Protein AF-A0A485BW41-F1 (afdb_monomer)

Organism: Kluyvera cryocrescens (NCBI:txid580)

InterPro domains:
  IPR001509 NAD-dependent epimerase/dehydratase [PF01370] (5-79)
  IPR036291 NAD(P)-binding domain superfamily [SSF51735] (3-77)

Solvent-accessible surface area (backbone atoms only — not comparable to full-atom values): 6320 Å² total; per-residue (Å²): 132,80,66,82,81,78,53,82,83,53,68,86,75,64,85,69,58,79,94,49,32,74,61,50,52,55,53,50,52,51,50,52,48,34,55,49,45,24,72,76,66,77,47,91,62,85,84,84,86,79,77,93,82,84,62,92,92,55,51,64,44,92,88,70,36,57,72,66,44,37,49,54,46,53,55,51,51,53,51,53,54,54,50,57,65,59,64,68,66,75,78,76,77,81,89,123

Foldseek 3Di:
DADPVHDPVSVPVDDDDPVCVVVSVVVVVVVVVQVVCCVPVVDDDDDDDDDDDDDPPFDLDCPDGDPVSNVVNVVVVVVVVVVVVVVVVVPPPPPD

Secondary structure (DSSP, 8-state):
-PPSS--GGGTTSSPPPTTTHHHHHHHHHHHHHHHHHHHHH-------------STT----TTS--HHHHHHHHHHHHHHHHHHHHHTTTTSSS--

Mean predicted aligned error: 10.01 Å

Structur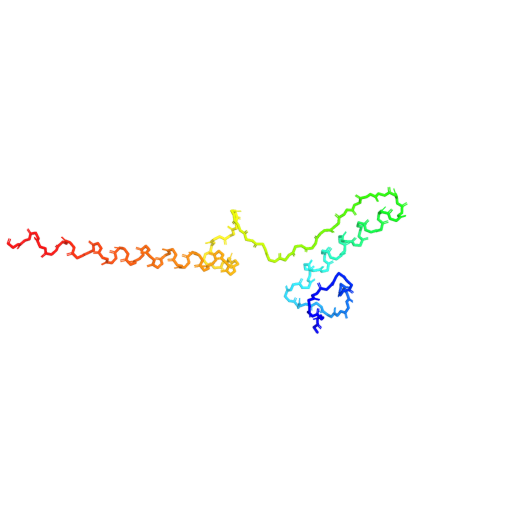e (mmCIF, N/CA/C/O backbone):
data_AF-A0A485BW41-F1
#
_entry.id   AF-A0A485BW41-F1
#
loop_
_atom_site.group_PDB
_atom_site.id
_atom_site.type_symbol
_atom_site.label_atom_id
_atom_site.label_alt_id
_atom_site.label_comp_id
_atom_site.label_asym_id
_atom_site.label_entity_id
_atom_site.label_seq_id
_atom_site.pdbx_PDB_ins_code
_atom_site.Cartn_x
_atom_site.Cartn_y
_atom_site.Cartn_z
_atom_site.occupancy
_atom_site.B_iso_or_equiv
_atom_site.auth_seq_id
_atom_site.auth_comp_id
_atom_site.auth_asym_id
_atom_site.auth_atom_id
_atom_site.pdbx_PDB_model_num
ATOM 1 N N . MET A 1 1 ? 12.654 -4.510 10.027 1.00 68.69 1 MET A N 1
ATOM 2 C CA . MET A 1 1 ? 11.890 -4.833 8.802 1.00 68.69 1 MET A CA 1
ATOM 3 C C . MET A 1 1 ? 10.907 -5.932 9.165 1.00 68.69 1 MET A C 1
ATOM 5 O O . MET A 1 1 ? 11.250 -6.722 10.036 1.00 68.69 1 MET A O 1
ATOM 9 N N . ALA A 1 2 ? 9.706 -5.936 8.583 1.00 80.69 2 ALA A N 1
ATOM 10 C CA . ALA A 1 2 ? 8.697 -6.961 8.862 1.00 80.69 2 ALA A CA 1
ATOM 11 C C . ALA A 1 2 ? 9.173 -8.350 8.407 1.00 80.69 2 ALA A C 1
ATOM 13 O O . ALA A 1 2 ? 9.944 -8.452 7.443 1.00 80.69 2 ALA A O 1
ATOM 14 N N . ASN A 1 3 ? 8.713 -9.402 9.085 1.00 87.06 3 ASN A N 1
ATOM 15 C CA . ASN A 1 3 ? 9.041 -10.773 8.703 1.00 87.06 3 ASN A CA 1
ATOM 16 C C . ASN A 1 3 ? 8.380 -11.118 7.359 1.00 87.06 3 ASN A C 1
ATOM 18 O O . ASN A 1 3 ? 7.228 -10.76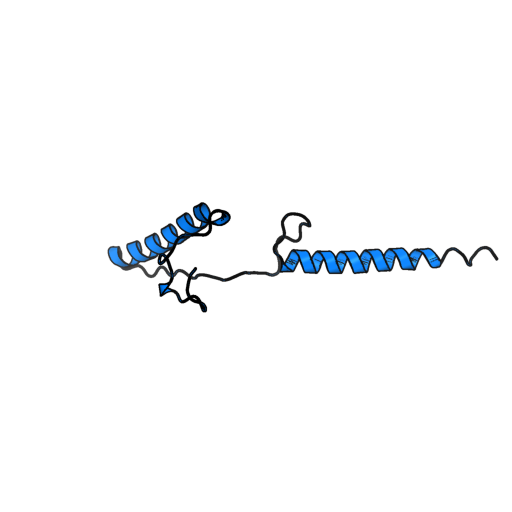7 7.119 1.00 87.06 3 ASN A O 1
ATOM 22 N N . GLN A 1 4 ? 9.129 -11.772 6.464 1.00 89.50 4 GLN A N 1
ATOM 23 C CA . GLN A 1 4 ? 8.644 -12.183 5.142 1.00 89.50 4 GLN A CA 1
ATOM 24 C C . GLN A 1 4 ? 8.344 -13.693 5.140 1.00 89.50 4 GLN A C 1
ATOM 26 O O . GLN A 1 4 ? 9.206 -14.460 5.575 1.00 89.50 4 GLN A O 1
ATOM 31 N N . PRO A 1 5 ? 7.185 -14.144 4.621 1.00 88.94 5 PRO A N 1
ATOM 32 C CA . PRO A 1 5 ? 6.108 -13.347 4.024 1.00 88.94 5 PRO A CA 1
ATOM 33 C C . PRO A 1 5 ? 5.371 -12.480 5.058 1.00 88.94 5 PRO A C 1
ATOM 35 O O . PRO A 1 5 ? 5.149 -12.905 6.188 1.00 88.94 5 PRO A O 1
ATOM 38 N N . MET A 1 6 ? 4.991 -11.262 4.662 1.00 92.25 6 MET A N 1
ATOM 39 C CA . MET A 1 6 ? 4.287 -10.331 5.551 1.00 92.25 6 MET A CA 1
ATOM 40 C C . MET A 1 6 ? 2.849 -10.791 5.792 1.00 92.25 6 MET A C 1
ATOM 42 O O . MET A 1 6 ? 2.013 -10.720 4.891 1.00 92.25 6 MET A O 1
ATOM 46 N N . HIS A 1 7 ? 2.572 -11.229 7.018 1.00 93.44 7 HIS A N 1
ATOM 47 C CA . HIS A 1 7 ? 1.226 -11.531 7.501 1.00 93.44 7 HIS A CA 1
ATOM 48 C C . HIS A 1 7 ? 0.485 -10.255 7.925 1.00 93.44 7 HIS A C 1
ATOM 50 O O . HIS A 1 7 ? 1.103 -9.251 8.277 1.00 93.44 7 HIS A O 1
ATOM 56 N N . GLU A 1 8 ? -0.847 -10.291 7.971 1.00 92.12 8 GLU A N 1
ATOM 57 C CA . GLU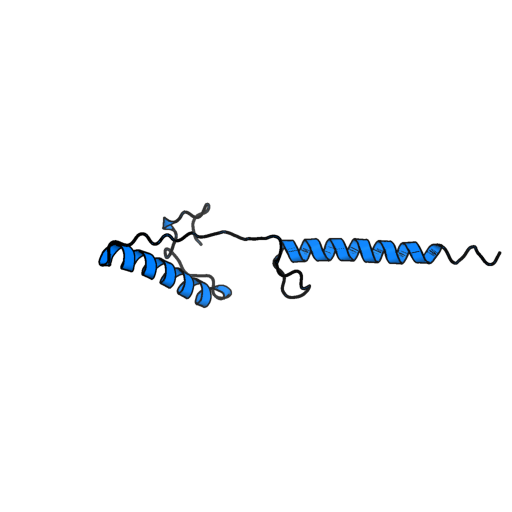 A 1 8 ? -1.679 -9.158 8.401 1.00 92.12 8 GLU A CA 1
ATOM 58 C C . GLU A 1 8 ? -1.362 -8.702 9.837 1.00 92.12 8 GLU A C 1
ATOM 60 O O . GLU A 1 8 ? -1.508 -7.524 10.164 1.00 92.12 8 GLU A O 1
ATOM 65 N N . SER A 1 9 ? -0.867 -9.614 10.681 1.00 92.62 9 SER A N 1
ATOM 66 C CA . SER A 1 9 ? -0.410 -9.335 12.049 1.00 92.62 9 SER A CA 1
ATOM 67 C C . SER A 1 9 ? 0.841 -8.451 12.131 1.00 92.62 9 SER A C 1
ATOM 69 O O . SER A 1 9 ? 1.124 -7.911 13.201 1.00 92.62 9 SER A O 1
ATOM 71 N N . GLU A 1 10 ? 1.579 -8.288 11.028 1.00 92.62 10 GLU A N 1
ATOM 72 C CA . GLU A 1 10 ? 2.767 -7.425 10.949 1.00 92.62 10 GLU A CA 1
ATOM 73 C C . GLU A 1 10 ? 2.401 -5.930 10.860 1.00 92.62 10 GLU A C 1
ATOM 75 O O . GLU A 1 10 ? 3.264 -5.060 11.018 1.00 92.62 10 GLU A O 1
ATOM 80 N N . LEU A 1 11 ? 1.123 -5.602 10.627 1.00 90.50 11 LEU A N 1
ATOM 81 C CA . LEU A 1 11 ? 0.648 -4.222 10.582 1.00 90.50 11 LEU A CA 1
ATOM 82 C C . LEU A 1 11 ? 0.923 -3.523 11.925 1.00 90.50 11 LEU A C 1
ATOM 84 O O . LEU A 1 11 ? 0.462 -3.977 12.967 1.00 90.50 11 LEU A O 1
ATOM 88 N N . LEU A 1 12 ? 1.635 -2.389 11.881 1.00 89.94 12 LEU A N 1
ATOM 89 C CA . LEU A 1 12 ? 2.054 -1.583 13.044 1.00 89.94 12 LEU A CA 1
ATOM 90 C C . LEU A 1 12 ? 3.115 -2.216 13.972 1.00 89.94 12 LEU A C 1
ATOM 92 O O . LEU A 1 12 ? 3.355 -1.678 15.050 1.00 89.94 12 LEU A O 1
ATOM 96 N N . GLN A 1 13 ? 3.804 -3.289 13.568 1.00 90.56 13 GLN A N 1
ATOM 97 C CA . GLN A 1 13 ? 4.866 -3.906 14.390 1.00 90.56 13 GLN A CA 1
ATOM 98 C C . GLN A 1 13 ? 6.239 -3.213 14.286 1.00 90.56 13 GLN A C 1
ATOM 100 O O . GLN A 1 13 ? 7.179 -3.570 14.994 1.00 90.56 13 GLN A O 1
ATOM 105 N N . GLY A 1 14 ? 6.394 -2.225 13.403 1.00 87.94 14 GLY A N 1
ATOM 106 C CA . GLY A 1 14 ? 7.666 -1.541 13.178 1.00 87.94 14 GLY A CA 1
ATOM 107 C C . GLY A 1 14 ? 7.498 -0.155 12.566 1.00 87.94 14 GLY A C 1
ATOM 108 O O . GLY A 1 14 ? 6.384 0.285 12.279 1.00 87.94 14 GLY A O 1
ATOM 109 N N . THR A 1 15 ? 8.619 0.538 12.367 1.00 90.12 15 THR A N 1
ATOM 110 C CA . THR A 1 15 ? 8.634 1.850 11.714 1.00 90.12 15 THR A CA 1
ATOM 111 C C . THR A 1 15 ? 8.288 1.739 10.231 1.00 90.12 15 THR A C 1
ATOM 113 O O . THR A 1 15 ? 8.641 0.764 9.560 1.00 90.12 15 THR A O 1
ATOM 116 N N . LEU A 1 16 ? 7.586 2.753 9.725 1.00 91.38 16 LEU A N 1
ATOM 117 C CA . LEU A 1 16 ? 7.214 2.854 8.319 1.00 91.38 16 LEU A CA 1
ATOM 118 C C . LEU A 1 16 ? 8.389 3.397 7.498 1.00 91.38 16 LEU A C 1
ATOM 120 O O . LEU A 1 16 ? 9.300 4.043 8.014 1.00 91.38 16 LEU A O 1
ATOM 124 N N . GLU A 1 17 ? 8.377 3.115 6.200 1.00 89.94 17 GLU A N 1
ATOM 125 C CA . GLU A 1 17 ? 9.348 3.690 5.275 1.00 89.94 17 GLU A CA 1
ATOM 126 C C . GLU A 1 17 ? 9.085 5.194 5.104 1.00 89.94 17 GLU A C 1
ATOM 128 O O . GLU A 1 17 ? 7.988 5.590 4.709 1.00 89.94 17 GLU A O 1
ATOM 133 N N . ALA A 1 18 ? 10.102 6.026 5.344 1.00 89.56 18 ALA A N 1
ATOM 134 C CA . ALA A 1 18 ? 9.965 7.484 5.428 1.00 89.56 18 ALA A CA 1
ATOM 135 C C . ALA A 1 18 ? 9.310 8.136 4.194 1.00 89.56 18 ALA A C 1
ATOM 137 O O . ALA A 1 18 ? 8.516 9.063 4.330 1.00 89.56 18 ALA A O 1
ATOM 138 N N . THR A 1 19 ? 9.596 7.647 2.983 1.00 90.06 19 THR A N 1
ATOM 139 C CA . THR A 1 19 ? 9.016 8.192 1.741 1.00 90.06 19 THR A CA 1
ATOM 140 C C . THR A 1 19 ? 7.507 7.958 1.644 1.00 90.06 19 THR A C 1
ATOM 142 O O . THR A 1 19 ? 6.790 8.783 1.084 1.00 90.06 19 THR A O 1
ATOM 145 N N . ASN A 1 20 ? 7.023 6.855 2.215 1.00 89.38 20 ASN A N 1
ATOM 146 C CA . ASN A 1 20 ? 5.626 6.433 2.142 1.00 89.38 20 ASN A CA 1
ATOM 147 C C . ASN A 1 20 ? 4.865 6.661 3.454 1.00 89.38 20 ASN A C 1
ATOM 149 O O . ASN A 1 20 ? 3.658 6.427 3.506 1.00 89.38 20 ASN A O 1
ATOM 153 N N . GLU A 1 21 ? 5.537 7.135 4.503 1.00 90.44 21 GLU A N 1
ATOM 154 C CA . GLU A 1 21 ? 4.987 7.262 5.851 1.00 90.44 21 GLU A CA 1
ATOM 155 C C . GLU A 1 21 ? 3.688 8.087 5.907 1.00 90.44 21 GLU A C 1
ATOM 157 O O . GLU A 1 21 ? 2.697 7.558 6.421 1.00 90.44 21 GLU A O 1
ATOM 162 N N . PRO A 1 22 ? 3.591 9.302 5.320 1.00 92.00 22 PRO A N 1
ATOM 163 C CA . PRO A 1 22 ? 2.356 10.088 5.402 1.00 92.00 22 PRO A CA 1
ATOM 164 C C . PRO A 1 22 ? 1.159 9.376 4.758 1.00 92.00 22 PRO A C 1
ATOM 166 O O . PRO A 1 22 ? 0.045 9.391 5.283 1.00 92.00 22 PRO A O 1
ATOM 169 N N . TYR A 1 23 ? 1.397 8.708 3.627 1.00 92.56 23 TYR A N 1
ATOM 170 C CA . TYR A 1 23 ? 0.377 7.935 2.924 1.00 92.56 23 TYR A CA 1
ATOM 171 C C . TYR A 1 23 ? -0.022 6.678 3.707 1.00 92.56 23 TYR A C 1
ATOM 173 O O . TYR A 1 23 ? -1.210 6.383 3.854 1.00 92.56 23 TYR A O 1
ATOM 181 N N . ALA A 1 24 ? 0.961 5.953 4.243 1.00 92.38 24 ALA A N 1
ATOM 182 C CA . ALA A 1 24 ? 0.749 4.734 5.009 1.00 92.38 24 ALA A CA 1
ATOM 183 C C . ALA A 1 24 ? -0.057 5.004 6.287 1.00 92.38 24 ALA A C 1
ATOM 185 O O . ALA A 1 24 ? -1.022 4.288 6.556 1.00 92.38 24 ALA A O 1
ATOM 186 N N . ILE A 1 25 ? 0.251 6.078 7.021 1.00 94.75 25 ILE A N 1
ATOM 187 C CA . ILE A 1 25 ? -0.517 6.492 8.203 1.00 94.75 25 ILE A CA 1
ATOM 188 C C . ILE A 1 25 ? -1.979 6.769 7.841 1.00 94.75 25 ILE A C 1
ATOM 190 O O . ILE A 1 25 ? -2.881 6.261 8.510 1.00 94.75 25 ILE A O 1
ATOM 194 N N . ALA A 1 26 ? -2.237 7.500 6.753 1.00 94.94 26 ALA A N 1
ATOM 195 C CA . ALA A 1 26 ? -3.603 7.767 6.303 1.00 94.94 26 ALA A CA 1
ATOM 196 C C . ALA A 1 26 ? -4.369 6.474 5.955 1.00 94.94 26 ALA A C 1
ATOM 198 O O . ALA A 1 26 ? -5.542 6.326 6.304 1.00 94.94 26 ALA A O 1
ATOM 199 N N . LYS A 1 27 ? -3.713 5.503 5.305 1.00 94.81 27 LYS A N 1
ATOM 200 C CA . LYS A 1 27 ? -4.325 4.205 4.974 1.00 94.81 27 LYS A CA 1
ATOM 201 C C . LYS A 1 27 ? -4.593 3.345 6.207 1.00 94.81 27 LYS A C 1
ATOM 203 O O . LYS A 1 27 ? -5.672 2.762 6.307 1.00 94.81 27 LYS A O 1
ATOM 208 N N . ILE A 1 28 ? -3.674 3.325 7.169 1.00 94.94 28 ILE A N 1
ATOM 209 C CA . ILE A 1 28 ? -3.864 2.633 8.449 1.00 94.94 28 ILE A CA 1
ATOM 210 C C . ILE A 1 28 ? -5.026 3.254 9.233 1.00 94.94 28 ILE A C 1
ATOM 212 O O . ILE A 1 28 ? -5.865 2.525 9.765 1.00 94.94 28 ILE A O 1
ATOM 216 N N . ALA A 1 29 ? -5.130 4.585 9.256 1.00 96.00 29 ALA A N 1
ATOM 217 C CA . ALA A 1 29 ? -6.250 5.279 9.885 1.00 96.00 29 ALA A CA 1
ATOM 218 C C . ALA A 1 29 ? -7.597 4.872 9.260 1.00 96.00 29 ALA A C 1
ATOM 220 O O . ALA A 1 29 ? -8.564 4.645 9.984 1.00 96.00 29 ALA A O 1
ATOM 221 N N . GLY A 1 30 ? -7.647 4.688 7.936 1.00 96.38 30 GLY A N 1
ATOM 222 C CA . GLY A 1 30 ? -8.820 4.151 7.241 1.00 96.38 30 GLY A CA 1
ATOM 223 C C . GLY A 1 30 ? -9.200 2.734 7.690 1.00 96.38 30 GLY A C 1
ATOM 224 O O . GLY A 1 30 ? -10.374 2.465 7.939 1.00 96.38 30 GLY A O 1
ATOM 225 N N . ILE A 1 31 ? -8.221 1.841 7.871 1.00 96.06 31 ILE A N 1
ATOM 226 C CA . ILE A 1 31 ? -8.467 0.481 8.387 1.00 96.06 31 ILE A CA 1
ATOM 227 C C . ILE A 1 31 ? -9.042 0.544 9.809 1.00 96.06 31 ILE A C 1
ATOM 229 O O . ILE A 1 31 ? -10.058 -0.092 10.092 1.00 96.06 31 ILE A O 1
ATOM 233 N N . LYS A 1 32 ? -8.449 1.362 10.687 1.00 96.81 32 LYS A N 1
ATOM 234 C CA . LYS A 1 32 ? -8.937 1.546 12.063 1.00 96.81 32 LYS A CA 1
ATOM 235 C C . LYS A 1 32 ? -10.307 2.204 12.131 1.00 96.81 32 LYS A C 1
ATOM 237 O O . LYS A 1 32 ? -11.081 1.882 13.033 1.00 96.81 32 LYS A O 1
ATOM 242 N N . LEU A 1 33 ? -10.647 3.062 11.174 1.00 97.12 33 LEU A N 1
ATOM 243 C CA . LEU A 1 33 ? -11.995 3.598 11.032 1.00 97.12 33 LEU A CA 1
ATOM 244 C C . LEU A 1 33 ? -12.997 2.477 10.732 1.00 97.12 33 LEU A C 1
ATOM 246 O O . LEU A 1 33 ? -13.990 2.364 11.449 1.00 97.12 33 LEU A O 1
ATOM 250 N N . CYS A 1 34 ? -12.719 1.614 9.749 1.00 95.62 34 CYS A N 1
ATOM 251 C CA . CYS A 1 34 ? -13.573 0.461 9.444 1.00 95.62 34 CYS A CA 1
ATOM 252 C C . CYS A 1 34 ? -13.762 -0.445 10.672 1.00 95.62 34 CYS A C 1
ATOM 254 O O . CYS A 1 34 ? -14.894 -0.737 11.053 1.00 95.62 34 CYS A O 1
ATOM 256 N N . GLU A 1 35 ? -12.671 -0.821 11.347 1.00 95.38 35 GLU A N 1
ATOM 257 C CA . GLU A 1 35 ? -12.720 -1.641 12.567 1.00 95.38 35 GLU A CA 1
ATOM 258 C C . GLU A 1 35 ? -13.554 -0.987 13.681 1.00 95.38 35 GLU A C 1
ATOM 260 O O . GLU A 1 35 ? -14.346 -1.655 14.351 1.00 95.38 35 GLU A O 1
ATOM 265 N N . SER A 1 36 ? -13.402 0.324 13.879 1.00 97.25 36 SER A N 1
ATOM 266 C CA . SER A 1 36 ? -14.098 1.061 14.940 1.00 97.25 36 SER A CA 1
ATOM 267 C C . SER A 1 36 ? -15.597 1.159 14.66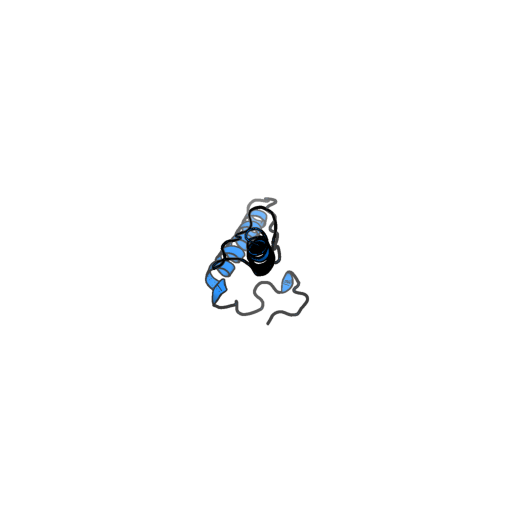9 1.00 97.25 36 SER A C 1
ATOM 269 O O . SER A 1 36 ? -16.400 0.906 15.568 1.00 97.25 36 SER A O 1
ATOM 271 N N . TYR A 1 37 ? -15.987 1.448 13.425 1.00 97.56 37 TYR A N 1
ATOM 272 C CA . TYR A 1 37 ? -17.393 1.486 13.020 1.00 97.56 37 TYR A CA 1
ATOM 273 C C . TYR A 1 37 ? -18.052 0.110 13.091 1.00 97.56 37 TYR A C 1
ATOM 275 O O . TYR A 1 37 ? -19.196 0.010 13.539 1.00 97.56 37 TYR A O 1
ATOM 283 N N . ASN A 1 38 ? -17.340 -0.952 12.710 1.00 96.75 38 ASN A N 1
ATOM 284 C CA . ASN A 1 38 ? -17.854 -2.313 12.829 1.00 96.75 38 ASN A CA 1
ATOM 285 C C . ASN A 1 38 ? -18.134 -2.663 14.297 1.00 96.75 38 ASN A C 1
ATOM 287 O O . ASN A 1 38 ? -19.221 -3.144 14.611 1.00 96.75 38 ASN A O 1
ATOM 291 N N . ARG A 1 39 ? -17.203 -2.337 15.208 1.00 96.12 39 ARG A N 1
ATOM 292 C CA . ARG A 1 39 ? -17.347 -2.585 16.655 1.00 96.12 39 ARG A CA 1
ATOM 293 C C . ARG A 1 39 ? -18.448 -1.751 17.313 1.00 96.12 39 ARG A C 1
ATOM 295 O O . ARG A 1 39 ? -19.166 -2.271 18.158 1.00 96.12 39 ARG A O 1
ATOM 302 N N . GLN A 1 40 ? -18.558 -0.468 16.969 1.00 97.56 40 GLN A N 1
ATOM 303 C CA . GLN A 1 40 ? -19.483 0.455 17.638 1.00 97.56 40 GLN A CA 1
ATOM 304 C C . GLN A 1 40 ? -20.904 0.400 17.066 1.00 97.56 40 GLN A C 1
ATOM 306 O O . GLN A 1 40 ? -21.873 0.561 17.804 1.00 97.56 40 GLN A O 1
ATOM 311 N N . HIS A 1 41 ? -21.041 0.202 15.755 1.00 96.44 41 HIS A N 1
ATOM 312 C CA . HIS A 1 41 ? -22.313 0.352 15.043 1.00 96.44 41 HIS A CA 1
ATOM 313 C C . HIS A 1 41 ? -22.780 -0.928 14.342 1.00 96.44 41 HIS A C 1
ATOM 315 O O . HIS A 1 41 ? -23.702 -0.860 13.529 1.00 96.44 41 HIS A O 1
ATOM 321 N N . ASN A 1 42 ? -22.154 -2.074 14.636 1.00 94.12 42 ASN A N 1
ATOM 322 C CA . ASN A 1 42 ? -22.475 -3.376 14.047 1.00 94.12 42 ASN A CA 1
ATOM 323 C C . ASN A 1 42 ? -22.539 -3.325 12.506 1.00 94.12 42 ASN A C 1
ATOM 325 O O . ASN A 1 42 ? -23.514 -3.745 11.880 1.00 94.12 42 ASN A O 1
ATOM 329 N N . ARG A 1 43 ? -21.517 -2.709 11.899 1.00 94.88 43 ARG A N 1
ATOM 330 C CA . ARG A 1 43 ? -21.336 -2.609 10.440 1.00 94.88 43 ARG A CA 1
ATOM 331 C C . ARG A 1 43 ? -20.423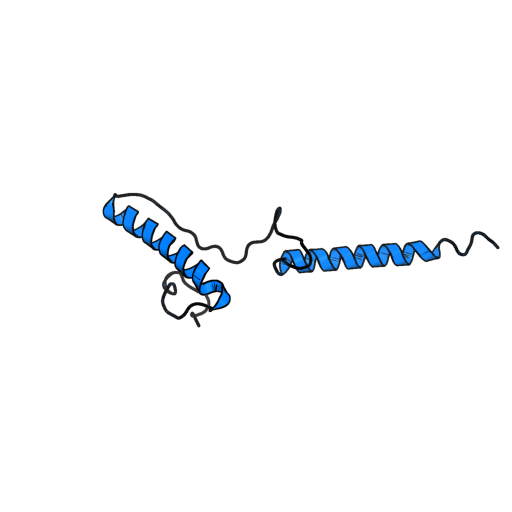 -3.729 9.930 1.00 94.88 43 ARG A C 1
ATOM 333 O O . ARG A 1 43 ? -19.681 -4.321 10.707 1.00 94.88 43 ARG A O 1
ATOM 340 N N . ASP A 1 44 ? -20.477 -3.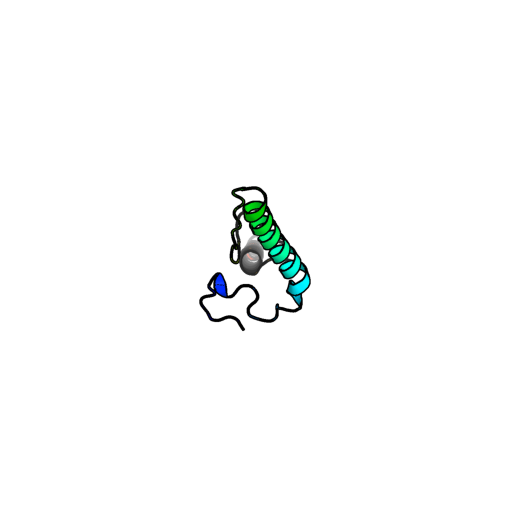990 8.624 1.00 95.69 44 ASP A N 1
ATOM 341 C CA . ASP A 1 44 ? -19.599 -4.942 7.923 1.00 95.69 44 ASP A CA 1
ATOM 342 C C . ASP A 1 44 ? -18.752 -4.211 6.869 1.00 95.69 44 ASP A C 1
ATOM 344 O O . ASP A 1 44 ? -18.939 -4.354 5.660 1.00 95.69 44 ASP A O 1
ATOM 348 N N . TYR A 1 45 ? -17.849 -3.346 7.330 1.00 96.38 45 TYR A N 1
ATOM 349 C CA . TYR A 1 45 ? -16.849 -2.710 6.476 1.00 96.38 45 TYR A CA 1
ATOM 350 C C . TYR A 1 45 ? -15.599 -3.575 6.391 1.00 96.38 45 TYR A C 1
ATOM 352 O O . TYR A 1 45 ? -14.993 -3.912 7.409 1.00 96.38 45 TYR A O 1
ATOM 360 N N . ARG A 1 46 ? -15.193 -3.909 5.166 1.00 95.38 46 ARG A N 1
ATOM 361 C CA . ARG A 1 46 ? -14.052 -4.786 4.893 1.00 95.38 46 ARG A CA 1
ATOM 362 C C . ARG A 1 46 ? -12.938 -4.005 4.218 1.00 95.38 46 ARG A C 1
ATOM 364 O O . ARG A 1 46 ? -13.191 -3.196 3.328 1.00 95.38 46 ARG A O 1
ATOM 371 N N . SER A 1 47 ? -11.710 -4.287 4.627 1.00 94.06 47 SER A N 1
ATOM 372 C CA . SER A 1 47 ? -10.502 -3.652 4.107 1.00 94.06 47 SER A CA 1
ATOM 373 C C . SER A 1 47 ? -9.601 -4.720 3.502 1.00 94.06 47 SER A C 1
ATOM 375 O O . SER A 1 47 ? -9.419 -5.778 4.098 1.00 94.06 47 SER A O 1
ATOM 377 N N . VAL A 1 48 ? -9.032 -4.443 2.330 1.00 94.56 48 VAL A N 1
ATOM 378 C CA . VAL A 1 48 ? -8.066 -5.320 1.654 1.00 94.56 48 VAL A CA 1
ATOM 379 C C . VAL A 1 48 ? -6.771 -4.554 1.395 1.00 94.56 48 VAL A C 1
ATOM 381 O O . VAL A 1 48 ? -6.809 -3.367 1.069 1.00 94.56 48 VAL A O 1
ATOM 384 N N . MET A 1 49 ? -5.631 -5.227 1.550 1.00 93.12 49 MET A N 1
ATOM 385 C CA . MET A 1 49 ? -4.292 -4.668 1.332 1.00 93.12 49 MET A CA 1
ATOM 386 C C . MET A 1 49 ? -3.682 -5.292 0.071 1.00 93.12 49 MET A C 1
ATOM 388 O O . MET A 1 49 ? -3.111 -6.380 0.147 1.00 93.12 49 MET A O 1
ATOM 392 N N . PRO A 1 50 ? -3.835 -4.661 -1.107 1.00 92.94 50 PRO A N 1
ATOM 393 C CA . PRO A 1 50 ? -3.189 -5.150 -2.315 1.00 92.94 50 PRO A CA 1
ATOM 394 C C . PRO A 1 50 ? -1.671 -4.944 -2.242 1.00 92.94 50 PRO A C 1
ATOM 396 O O . PRO A 1 50 ? -1.181 -4.009 -1.609 1.00 92.94 50 PRO A O 1
ATOM 399 N N . THR A 1 51 ? -0.932 -5.805 -2.940 1.00 89.81 51 THR A N 1
ATOM 400 C CA . THR A 1 51 ? 0.486 -5.576 -3.249 1.00 89.81 51 THR A CA 1
ATOM 401 C C . THR A 1 51 ? 0.616 -4.624 -4.452 1.00 89.81 51 THR A C 1
ATOM 403 O O . THR A 1 51 ? -0.305 -3.870 -4.767 1.00 89.81 51 THR A O 1
ATOM 406 N N . ASN A 1 52 ? 1.746 -4.654 -5.152 1.00 88.50 52 ASN A N 1
ATOM 407 C CA . ASN A 1 52 ? 1.956 -3.896 -6.380 1.00 88.50 52 ASN A CA 1
ATOM 408 C C . ASN A 1 52 ? 0.934 -4.292 -7.460 1.00 88.50 52 ASN A C 1
ATOM 410 O O . ASN A 1 52 ? 0.819 -5.463 -7.825 1.00 88.50 52 ASN A O 1
ATOM 414 N N . LEU A 1 53 ? 0.221 -3.300 -7.993 1.00 87.50 53 LEU A N 1
ATOM 415 C CA . LEU A 1 53 ? -0.739 -3.460 -9.083 1.00 87.50 53 LEU A CA 1
ATOM 416 C C . LEU A 1 53 ? -0.126 -2.964 -10.397 1.00 87.50 53 LEU A C 1
ATOM 418 O O . LEU A 1 53 ? 0.668 -2.028 -10.400 1.00 87.50 53 LEU A O 1
ATOM 422 N N . TYR A 1 54 ? -0.511 -3.585 -11.508 1.00 88.88 54 TYR A N 1
ATOM 423 C CA . TYR A 1 54 ? -0.192 -3.136 -12.863 1.00 88.88 54 TYR A CA 1
ATOM 424 C C . TYR A 1 54 ? -1.334 -3.536 -13.802 1.00 88.88 54 TYR A C 1
ATOM 426 O O . TYR A 1 54 ? -2.039 -4.512 -13.538 1.00 88.88 54 TYR A O 1
ATOM 434 N N . GLY A 1 55 ? -1.527 -2.808 -14.903 1.00 86.69 55 GLY A N 1
ATOM 435 C CA . GLY A 1 55 ? -2.556 -3.161 -15.881 1.00 86.69 55 GLY A CA 1
ATOM 436 C C . GLY A 1 55 ? -2.980 -2.020 -16.805 1.00 86.69 55 GLY A C 1
ATOM 437 O O . GLY A 1 55 ? -2.292 -1.002 -16.908 1.00 86.69 55 GLY A O 1
ATOM 438 N N . PRO A 1 56 ? -4.117 -2.182 -17.504 1.00 81.81 56 PRO A N 1
ATOM 439 C CA . PRO A 1 56 ? -4.724 -1.105 -18.279 1.00 81.81 56 PRO A CA 1
ATOM 440 C C . PRO A 1 56 ? -4.978 0.128 -17.399 1.00 81.81 56 PRO A C 1
ATOM 442 O O . PRO A 1 56 ? -5.440 -0.010 -16.268 1.00 81.81 56 PRO A O 1
ATOM 445 N N . ASN A 1 57 ? -4.715 1.324 -17.936 1.00 82.19 57 ASN A N 1
ATOM 446 C CA . ASN A 1 57 ? -4.780 2.623 -17.240 1.00 82.19 57 ASN A CA 1
ATOM 447 C C . ASN A 1 57 ? -3.671 2.899 -16.208 1.00 82.19 57 ASN A C 1
ATOM 449 O O . ASN A 1 57 ? -3.761 3.889 -15.483 1.00 82.19 57 ASN A O 1
ATOM 453 N N . ASP A 1 58 ? -2.621 2.077 -16.145 1.00 81.12 58 ASP A N 1
ATOM 454 C CA . ASP A 1 58 ? -1.417 2.439 -15.392 1.00 81.12 58 ASP A CA 1
ATOM 455 C C . ASP A 1 58 ? -0.695 3.625 -16.059 1.00 81.12 58 ASP A C 1
ATOM 457 O O . ASP A 1 58 ? -0.902 3.944 -17.236 1.00 81.12 58 ASP A O 1
ATOM 461 N N . ASN A 1 59 ? 0.160 4.306 -15.307 1.00 79.44 59 ASN A N 1
ATOM 462 C CA . ASN A 1 59 ? 0.899 5.437 -15.834 1.00 79.44 59 ASN A CA 1
ATOM 463 C C . ASN A 1 59 ? 2.085 4.944 -16.675 1.00 79.44 59 ASN A C 1
ATOM 465 O O . ASN A 1 59 ? 3.076 4.457 -16.138 1.00 79.44 59 ASN A O 1
ATOM 469 N N . PHE A 1 60 ? 2.004 5.102 -18.000 1.00 78.56 60 PHE A N 1
ATOM 470 C CA . PHE A 1 60 ? 3.082 4.774 -18.948 1.00 78.56 60 PHE A CA 1
ATOM 471 C C . PHE A 1 60 ? 3.990 5.976 -19.269 1.00 78.56 60 PHE A C 1
ATOM 473 O O . PHE A 1 60 ? 4.714 5.956 -20.270 1.00 78.56 60 PHE A O 1
ATOM 480 N N . HIS A 1 61 ? 3.937 7.047 -18.467 1.00 75.56 61 HIS A N 1
ATOM 481 C CA . HIS A 1 61 ? 4.783 8.220 -18.665 1.00 75.56 61 HIS A CA 1
ATOM 482 C C . HIS A 1 61 ? 6.256 7.897 -18.346 1.00 75.56 61 HIS A C 1
ATOM 484 O O . HIS A 1 61 ? 6.540 7.339 -17.284 1.00 75.56 61 HIS A O 1
ATOM 490 N N . PRO A 1 62 ? 7.224 8.277 -19.201 1.00 65.25 62 PRO A N 1
ATOM 491 C CA . PRO A 1 62 ? 8.626 7.851 -19.086 1.00 65.25 62 PRO A CA 1
ATOM 492 C C . PRO A 1 62 ? 9.343 8.282 -17.795 1.00 65.25 62 PRO A C 1
ATOM 494 O O . PRO A 1 62 ? 10.330 7.660 -17.420 1.00 65.25 62 PRO A O 1
ATOM 497 N N . SER A 1 63 ? 8.866 9.327 -17.114 1.00 67.81 63 SER A N 1
ATOM 498 C CA . SER A 1 63 ? 9.474 9.862 -15.883 1.00 67.81 63 SER A CA 1
ATOM 499 C C . SER A 1 63 ? 8.733 9.522 -14.585 1.00 67.81 63 SER A C 1
ATOM 501 O O . SER A 1 63 ? 9.281 9.745 -13.512 1.00 67.81 63 SER A O 1
ATOM 503 N N . ASN A 1 64 ? 7.497 9.022 -14.657 1.00 64.94 64 ASN A N 1
ATOM 504 C CA . ASN A 1 64 ? 6.655 8.792 -13.479 1.00 64.94 64 ASN A CA 1
ATOM 505 C C . ASN A 1 64 ? 5.818 7.522 -13.660 1.00 64.94 64 ASN A C 1
ATOM 507 O O . ASN A 1 64 ? 4.591 7.562 -13.683 1.00 64.94 64 ASN A O 1
ATOM 511 N N . SER A 1 65 ? 6.498 6.405 -13.895 1.00 71.62 65 SER A N 1
ATOM 512 C CA . SER A 1 65 ? 5.878 5.106 -14.139 1.00 71.62 65 SER A CA 1
ATOM 513 C C . SER A 1 65 ? 6.415 4.071 -13.158 1.00 71.62 65 SER A C 1
ATOM 515 O O . SER A 1 65 ? 7.602 4.059 -12.826 1.00 71.62 65 SER A O 1
ATOM 517 N N . HIS A 1 66 ? 5.530 3.189 -12.694 1.00 79.00 66 HIS A N 1
ATOM 518 C CA . HIS A 1 66 ? 5.927 2.016 -11.921 1.00 79.00 66 HIS A CA 1
ATOM 519 C C . HIS A 1 66 ? 6.842 1.107 -12.760 1.00 79.00 66 HIS A C 1
ATOM 521 O O . HIS A 1 66 ? 6.867 1.179 -13.989 1.00 79.00 66 HIS A O 1
ATOM 527 N N . VAL A 1 67 ? 7.596 0.220 -12.107 1.00 85.00 67 VAL A N 1
ATOM 528 C CA . VAL A 1 67 ? 8.613 -0.619 -12.773 1.00 85.00 67 VAL A CA 1
ATOM 529 C C . VAL A 1 67 ? 8.078 -1.347 -14.014 1.00 85.00 67 VAL A C 1
ATOM 531 O O . VAL A 1 67 ? 8.721 -1.319 -15.061 1.00 85.00 67 VAL A O 1
ATOM 534 N N . ILE A 1 68 ? 6.899 -1.970 -13.926 1.00 83.88 68 ILE A N 1
ATOM 53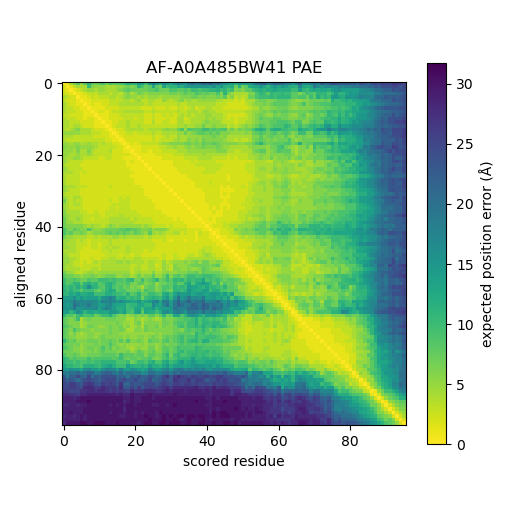5 C CA . ILE A 1 68 ? 6.316 -2.748 -15.030 1.00 83.88 68 ILE A CA 1
ATOM 536 C C . ILE A 1 68 ? 5.952 -1.862 -16.238 1.00 83.88 68 ILE A C 1
ATOM 538 O O . ILE A 1 68 ? 6.472 -2.131 -17.328 1.00 83.88 68 ILE A O 1
ATOM 542 N N . PRO A 1 69 ? 5.125 -0.802 -16.107 1.00 81.75 69 PRO A N 1
ATOM 543 C CA . PRO A 1 69 ? 4.807 0.067 -17.242 1.00 81.75 69 PRO A CA 1
ATOM 544 C C . PRO A 1 69 ? 6.043 0.793 -17.791 1.00 81.75 69 PRO A C 1
ATOM 546 O O . PRO A 1 69 ? 6.166 0.934 -19.011 1.00 81.75 69 PRO A O 1
ATOM 549 N N . ALA A 1 70 ? 6.994 1.180 -16.932 1.00 84.75 70 ALA A N 1
ATOM 550 C CA . ALA A 1 70 ? 8.242 1.816 -17.351 1.00 84.75 70 ALA A CA 1
ATOM 551 C C . ALA A 1 70 ? 9.079 0.896 -18.255 1.00 84.75 70 ALA A C 1
ATOM 553 O O . ALA A 1 70 ? 9.552 1.310 -19.317 1.00 84.75 70 ALA A O 1
ATOM 554 N N . LEU A 1 71 ? 9.251 -0.372 -17.865 1.00 86.56 71 LEU A N 1
ATOM 555 C CA . LEU A 1 71 ? 10.010 -1.346 -18.650 1.00 86.56 71 LEU A CA 1
ATOM 556 C C . LEU A 1 71 ? 9.303 -1.699 -19.960 1.00 86.56 71 LEU A C 1
ATOM 558 O O . LEU A 1 71 ? 9.950 -1.690 -21.009 1.00 86.56 71 LEU A O 1
ATOM 562 N N . LEU A 1 72 ? 7.987 -1.939 -19.929 1.00 85.81 72 LEU A N 1
ATOM 563 C CA . LEU A 1 72 ? 7.192 -2.188 -21.138 1.00 85.81 72 LEU A CA 1
ATOM 564 C C . LEU A 1 72 ? 7.357 -1.056 -22.154 1.00 85.81 72 LEU A C 1
ATOM 566 O O . LEU A 1 72 ? 7.606 -1.304 -23.337 1.00 85.81 72 LEU A O 1
ATOM 570 N N . ARG A 1 73 ? 7.291 0.193 -21.684 1.00 84.44 73 ARG A N 1
ATOM 571 C CA . ARG A 1 73 ? 7.465 1.371 -22.528 1.00 84.44 73 ARG A CA 1
ATOM 572 C C . ARG A 1 73 ? 8.871 1.458 -23.122 1.00 84.44 73 ARG A C 1
ATOM 574 O O . ARG A 1 73 ? 9.001 1.667 -24.326 1.00 84.44 73 ARG A O 1
ATOM 581 N N . ARG A 1 74 ? 9.917 1.244 -22.319 1.00 85.06 74 ARG A N 1
ATOM 582 C CA . ARG A 1 74 ? 11.315 1.277 -22.791 1.00 85.06 74 ARG A CA 1
ATOM 583 C C . ARG A 1 74 ? 11.596 0.215 -23.853 1.00 85.06 74 ARG A C 1
ATOM 585 O O . ARG A 1 74 ? 12.258 0.509 -24.847 1.00 85.06 74 ARG A O 1
ATOM 592 N N . PHE A 1 75 ? 11.086 -1.004 -23.674 1.00 88.94 75 PHE A N 1
ATOM 593 C CA . PHE A 1 75 ? 11.224 -2.054 -24.686 1.00 88.94 75 PHE A CA 1
ATOM 594 C C . PHE A 1 75 ? 10.450 -1.719 -25.964 1.00 88.94 75 PHE A C 1
ATOM 596 O O . PHE A 1 75 ? 10.985 -1.901 -27.058 1.00 88.94 75 PHE A O 1
ATOM 603 N N . HIS A 1 76 ? 9.237 -1.171 -25.843 1.00 87.94 76 HIS A N 1
ATOM 604 C CA . HIS A 1 76 ? 8.459 -0.712 -26.992 1.00 87.94 76 HIS A CA 1
ATOM 605 C C . HIS A 1 76 ? 9.208 0.360 -27.801 1.00 87.94 76 HIS A C 1
ATOM 607 O O . HIS A 1 76 ? 9.366 0.226 -29.016 1.00 87.94 76 HIS A O 1
ATOM 613 N N . GLU A 1 77 ? 9.736 1.388 -27.135 1.00 87.38 77 GLU A N 1
ATOM 614 C CA . GLU A 1 77 ? 10.493 2.463 -27.788 1.00 87.38 77 GLU A CA 1
ATOM 615 C C . GLU A 1 77 ? 11.765 1.949 -28.470 1.00 87.38 77 GLU A C 1
ATOM 617 O O . GLU A 1 77 ? 12.064 2.345 -29.597 1.00 87.38 77 GLU A O 1
ATOM 622 N N . ALA A 1 78 ? 12.485 1.014 -27.844 1.00 87.81 78 ALA A N 1
ATOM 623 C CA . ALA A 1 78 ? 13.683 0.420 -28.433 1.00 87.81 78 ALA A CA 1
ATOM 624 C C . ALA A 1 78 ? 13.389 -0.338 -29.741 1.00 87.81 78 ALA A C 1
ATOM 626 O O . ALA A 1 78 ? 14.186 -0.285 -30.683 1.00 87.81 78 ALA A O 1
ATOM 627 N N . VAL A 1 79 ? 12.247 -1.031 -29.823 1.00 89.12 79 VAL A N 1
ATOM 628 C CA . VAL A 1 79 ? 11.809 -1.721 -31.048 1.00 89.12 79 VAL A CA 1
ATOM 629 C C . VAL A 1 79 ? 11.428 -0.712 -32.133 1.00 89.12 79 VAL A C 1
ATOM 631 O O . VAL A 1 79 ? 11.896 -0.844 -33.266 1.00 89.12 79 VAL A O 1
ATOM 634 N N . GLN A 1 80 ? 10.659 0.327 -31.791 1.00 83.75 80 GLN A N 1
ATOM 635 C CA . GLN A 1 80 ? 10.271 1.379 -32.740 1.00 83.75 80 GLN A CA 1
ATOM 636 C C . GLN A 1 80 ? 11.495 2.106 -33.320 1.00 83.75 80 GLN A C 1
ATOM 638 O O . GLN A 1 80 ? 11.619 2.253 -34.537 1.00 83.75 80 GLN A O 1
ATOM 643 N N . GLN A 1 81 ? 12.463 2.468 -32.474 1.00 82.50 81 GLN A N 1
ATOM 644 C CA . GLN A 1 81 ? 13.701 3.125 -32.905 1.00 82.50 81 GLN A CA 1
ATOM 645 C C . GLN A 1 81 ? 14.584 2.212 -33.773 1.00 82.50 81 GLN A C 1
ATOM 647 O O . GLN A 1 81 ? 15.181 2.669 -34.752 1.00 82.50 81 GLN A O 1
ATOM 652 N N . LYS A 1 82 ? 14.666 0.908 -33.463 1.00 73.00 82 LYS A N 1
ATOM 653 C CA . LYS A 1 82 ? 15.374 -0.065 -34.316 1.00 73.00 82 LYS A CA 1
ATOM 654 C C . LYS A 1 82 ? 14.698 -0.247 -35.679 1.00 73.00 82 LYS A C 1
ATOM 656 O O . LYS A 1 82 ? 15.410 -0.417 -36.667 1.00 73.00 82 LYS A O 1
ATOM 661 N N . CYS A 1 83 ? 13.368 -0.196 -35.747 1.00 58.56 83 CYS A N 1
ATOM 662 C CA . CYS A 1 83 ? 12.620 -0.258 -37.005 1.00 58.56 83 CYS A CA 1
ATOM 663 C C . CYS A 1 83 ? 12.900 0.976 -37.883 1.00 58.56 83 CYS A C 1
ATOM 665 O O . CYS A 1 83 ? 13.280 0.837 -39.045 1.00 58.56 83 CYS A O 1
ATOM 667 N N . GLN A 1 84 ? 12.858 2.178 -37.297 1.00 58.47 84 GLN A N 1
ATOM 668 C CA . GLN A 1 84 ? 13.168 3.433 -37.997 1.00 58.47 84 GLN A CA 1
ATOM 669 C C . GLN A 1 84 ? 14.600 3.469 -38.555 1.00 58.47 84 GLN A C 1
ATOM 671 O O . GLN A 1 84 ? 14.814 3.898 -39.686 1.00 58.47 84 GLN A O 1
ATOM 676 N N . ARG A 1 85 ? 15.589 2.950 -37.813 1.00 58.38 85 ARG A N 1
ATOM 677 C CA . ARG A 1 85 ? 16.981 2.860 -38.295 1.00 58.38 85 ARG A CA 1
ATOM 678 C C . ARG A 1 85 ? 17.177 1.859 -39.438 1.00 58.38 85 ARG A C 1
ATOM 680 O O . ARG A 1 85 ? 18.093 2.037 -40.233 1.00 58.38 85 ARG A O 1
ATOM 687 N N . ARG A 1 86 ? 16.343 0.818 -39.539 1.00 55.22 86 ARG A N 1
ATOM 688 C CA . ARG A 1 86 ? 16.396 -0.160 -40.645 1.00 55.22 86 ARG A CA 1
ATOM 689 C C . ARG A 1 86 ? 15.681 0.331 -41.908 1.00 55.22 86 ARG A C 1
ATOM 691 O O . ARG A 1 86 ? 16.106 -0.028 -43.000 1.00 55.22 86 ARG A O 1
ATOM 698 N N . GLY A 1 87 ? 14.670 1.192 -41.7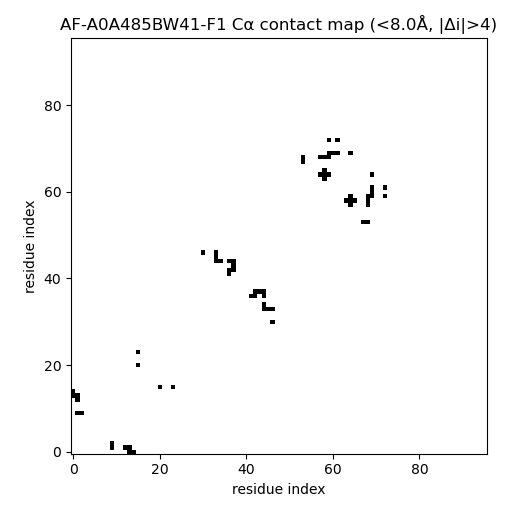75 1.00 49.84 87 GLY A N 1
ATOM 699 C CA . GLY A 1 87 ? 13.975 1.818 -42.909 1.00 49.84 87 GLY A CA 1
ATOM 700 C C . GLY A 1 87 ? 14.824 2.811 -43.720 1.00 49.84 87 GLY A C 1
ATOM 701 O O . GLY A 1 87 ? 14.508 3.073 -44.873 1.00 49.84 87 GLY A O 1
ATOM 702 N N . GLY A 1 88 ? 15.932 3.321 -43.166 1.00 45.94 88 GLY A N 1
ATOM 703 C CA . GLY A 1 88 ? 16.827 4.272 -43.846 1.00 45.94 88 GLY A CA 1
ATOM 704 C C . GLY A 1 88 ? 17.841 3.663 -44.826 1.00 45.94 88 GLY A C 1
ATOM 705 O O . GLY A 1 88 ? 18.576 4.404 -45.472 1.00 45.94 88 GLY A O 1
ATOM 706 N N . VAL A 1 89 ? 17.913 2.333 -44.954 1.00 51.06 89 VAL A N 1
ATOM 707 C CA . VAL A 1 89 ? 18.865 1.664 -45.870 1.00 51.06 89 VAL A CA 1
ATOM 708 C C . VAL A 1 89 ? 18.252 1.416 -47.261 1.00 51.06 89 VAL A C 1
ATOM 710 O O . VAL A 1 89 ? 18.974 1.151 -48.217 1.00 51.06 89 VAL A O 1
ATOM 713 N N . GLY A 1 90 ? 16.932 1.580 -47.417 1.00 46.44 90 GLY A N 1
ATOM 714 C CA . GLY A 1 90 ? 16.220 1.350 -48.682 1.00 46.44 90 GLY A CA 1
ATOM 715 C C . GLY A 1 90 ? 16.366 2.448 -49.744 1.00 46.44 90 GLY A C 1
ATOM 716 O O . GLY A 1 90 ? 15.937 2.244 -50.872 1.00 46.44 90 GLY A O 1
ATOM 717 N N . GLN A 1 91 ? 16.979 3.593 -49.422 1.00 44.19 91 GLN A N 1
ATOM 718 C CA . GLN A 1 91 ? 17.039 4.763 -50.316 1.00 44.19 91 GLN A CA 1
ATOM 719 C C . GLN A 1 91 ? 18.421 5.001 -50.949 1.00 44.19 91 GLN A C 1
ATOM 721 O O . GLN A 1 91 ? 18.692 6.088 -51.443 1.00 44.19 91 GLN A O 1
ATOM 726 N N . ARG A 1 92 ? 19.317 4.004 -50.913 1.00 45.22 92 ARG A N 1
ATOM 727 C CA . ARG A 1 92 ? 20.654 4.073 -51.542 1.00 45.22 92 ARG A CA 1
ATOM 728 C C . ARG A 1 92 ? 20.818 3.215 -52.804 1.00 45.22 92 ARG A C 1
ATOM 730 O O . ARG A 1 92 ? 21.917 3.159 -53.337 1.00 45.22 92 ARG A O 1
ATOM 737 N N . TYR A 1 93 ? 19.750 2.585 -53.296 1.00 44.72 93 TYR A N 1
ATOM 738 C CA . TYR A 1 93 ? 19.783 1.718 -54.487 1.00 44.72 93 TYR A CA 1
ATOM 739 C C . TYR A 1 93 ? 18.784 2.135 -55.583 1.00 44.72 93 TYR A C 1
ATOM 741 O O . TYR A 1 93 ? 18.362 1.293 -56.367 1.00 44.72 93 TYR A O 1
ATOM 749 N N . ALA A 1 94 ? 18.376 3.408 -55.630 1.00 42.78 94 ALA A N 1
ATOM 750 C CA . ALA A 1 94 ? 17.494 3.927 -56.685 1.00 42.78 94 ALA A CA 1
ATOM 751 C C . ALA A 1 94 ? 18.206 4.831 -57.715 1.00 42.78 94 ALA A C 1
ATOM 753 O O . ALA A 1 94 ? 17.587 5.181 -58.711 1.00 42.78 94 ALA A O 1
ATOM 754 N N . ASP A 1 95 ? 19.493 5.149 -57.513 1.00 39.16 95 ASP A N 1
ATOM 755 C CA . ASP A 1 95 ? 20.270 6.063 -58.373 1.00 39.16 95 ASP A CA 1
ATOM 756 C C . ASP A 1 95 ? 21.519 5.393 -58.995 1.00 39.16 95 ASP A C 1
ATOM 758 O O . ASP A 1 95 ? 22.562 6.033 -59.137 1.00 39.16 95 ASP A O 1
ATOM 762 N N . ALA A 1 96 ? 21.446 4.098 -59.327 1.00 39.72 96 ALA A N 1
ATOM 763 C CA . ALA A 1 96 ? 22.501 3.373 -60.050 1.00 39.72 96 ALA A CA 1
ATOM 764 C C . ALA A 1 96 ? 21.996 2.850 -61.398 1.00 39.72 96 ALA A C 1
ATOM 766 O O . ALA A 1 96 ? 20.870 2.304 -61.420 1.00 39.72 96 ALA A O 1
#

Radius of gyration: 24.37 Å; Cα contacts (8 Å, |Δi|>4): 35; chains: 1; bounding box: 45×23×78 Å

Sequence (96 aa):
MANQPMHESELLQGTLEATNEPYAIAKIAGIKLCESYNRQHNRDYRSVMPTNLYGPNDNFHPSNSHVIPA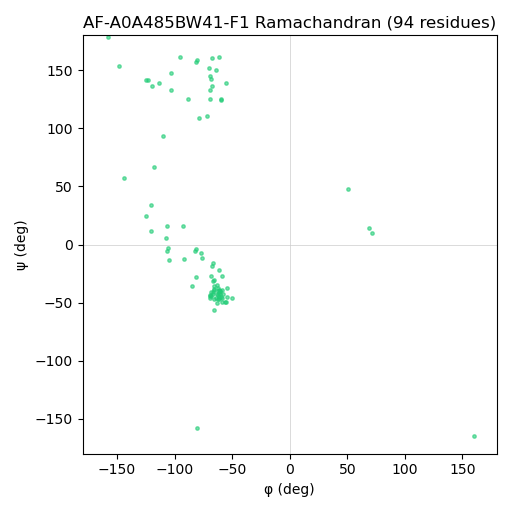LLRRFHEAVQQKCQRRGGVGQRYADA

pLDDT: mean 82.67, std 15.97, range [39.16, 97.56]